Protein AF-A0A9X2CNI0-F1 (afdb_monomer)

Sequence (107 aa):
MALESPCYDYVEQNRLKRLVEEGKIKTYSLEGDFFKFSCKESIKFNGLHIMDFAAIYYCKTINGCLVERNDVIKECASTNGVNALSVDEILSSIVKEKKYMEFIKAL

pLDDT: mean 75.75, std 14.2, range [44.06, 92.44]

Nearest PDB structures (foldseek):
  2mdt-assembly1_A  TM=6.233E-01  e=4.555E-02  Saccharolobus solfataricus P2
  3ix7-assembly1_B  TM=4.840E-01  e=1.829E-01  Thermus thermophilus HB8
  7e8o-assembly2_D  TM=4.677E-01  e=3.318E-01  Planctomycetes bacterium GWF2_40_8
  1v96-assembly1_A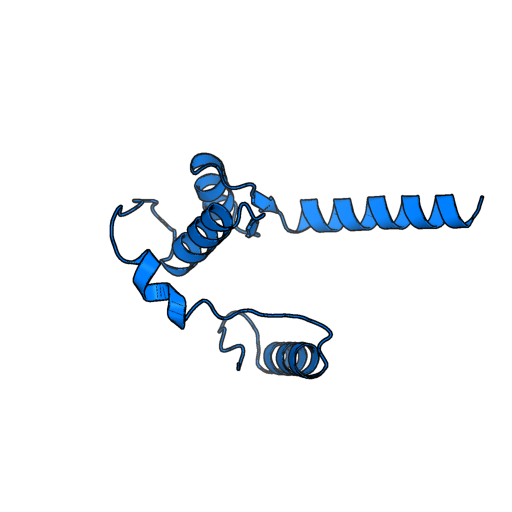  TM=4.220E-01  e=1.332E+00  Pyrococcus horikoshii
  5f4h-assembly1_B  TM=4.969E-01  e=3.841E+00  Saccharolobus islandicus L.S.2.15

Solvent-accessible surface area (backbone atoms only — not comparable to full-atom values): 6639 Å² total; per-residue (Å²): 135,83,74,87,51,92,91,45,54,74,68,55,38,53,52,51,46,49,36,40,76,72,63,77,42,88,84,81,82,58,75,88,54,47,75,70,70,76,69,88,72,86,79,87,54,92,91,66,53,74,66,56,55,47,51,41,50,52,22,48,77,70,73,36,74,45,75,41,83,52,64,70,60,36,49,56,24,42,78,72,73,21,53,52,41,42,58,65,58,49,54,53,49,55,54,52,52,50,54,51,54,54,53,61,75,73,107

Mean predicted aligned error: 9.78 Å

Structure (mmCIF, N/CA/C/O backbone):
data_AF-A0A9X2CNI0-F1
#
_entry.id   AF-A0A9X2CNI0-F1
#
loop_
_atom_site.group_PDB
_atom_site.id
_atom_site.type_symbol
_atom_site.label_atom_id
_atom_site.label_alt_id
_atom_site.label_comp_id
_atom_site.label_asym_id
_atom_site.label_entity_id
_atom_site.label_seq_id
_atom_site.pdbx_PDB_ins_code
_atom_site.Cartn_x
_atom_site.Cartn_y
_atom_site.Cartn_z
_atom_site.occupancy
_atom_site.B_iso_or_equiv
_atom_site.auth_seq_id
_atom_site.auth_comp_id
_atom_site.auth_asym_id
_atom_site.auth_atom_id
_atom_site.pdbx_PDB_model_num
ATOM 1 N N . MET A 1 1 ? 4.087 -15.914 6.733 1.00 44.97 1 MET A N 1
ATOM 2 C CA . MET A 1 1 ? 4.887 -15.140 5.758 1.00 44.97 1 MET A CA 1
ATOM 3 C C . MET A 1 1 ? 5.837 -14.253 6.534 1.00 44.97 1 MET A C 1
ATOM 5 O O . MET A 1 1 ? 5.370 -13.493 7.373 1.00 44.97 1 MET A O 1
ATOM 9 N N . ALA A 1 2 ? 7.143 -14.383 6.313 1.00 44.06 2 ALA A N 1
ATOM 10 C CA . ALA A 1 2 ? 8.116 -13.464 6.883 1.00 44.06 2 ALA A CA 1
ATOM 11 C C . ALA A 1 2 ? 8.123 -12.173 6.052 1.00 44.06 2 ALA A C 1
ATOM 13 O O . ALA A 1 2 ? 8.169 -12.227 4.828 1.00 44.06 2 ALA A O 1
ATOM 14 N N . LEU A 1 3 ? 8.046 -11.016 6.711 1.00 47.22 3 LEU A N 1
ATOM 15 C CA . LEU A 1 3 ? 8.312 -9.728 6.074 1.00 47.22 3 LEU A CA 1
ATOM 16 C C . LEU A 1 3 ? 9.823 -9.627 5.833 1.00 47.22 3 LEU A C 1
ATOM 18 O O . LEU A 1 3 ? 10.559 -9.172 6.703 1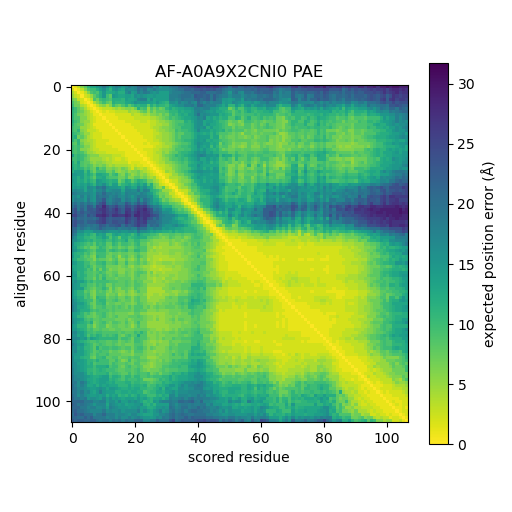.00 47.22 3 LEU A O 1
ATOM 22 N N . GLU A 1 4 ? 10.288 -10.124 4.692 1.00 47.34 4 GLU A N 1
ATOM 23 C CA . GLU A 1 4 ? 11.669 -9.964 4.229 1.00 47.34 4 GLU A CA 1
ATOM 24 C C . GLU A 1 4 ? 11.751 -8.698 3.375 1.00 47.34 4 GLU A C 1
ATOM 26 O O . GLU A 1 4 ? 11.824 -8.744 2.153 1.00 47.34 4 GLU A O 1
ATOM 31 N N . SER A 1 5 ? 11.649 -7.540 4.027 1.00 47.28 5 SER A N 1
ATOM 32 C CA . SER A 1 5 ? 11.851 -6.253 3.366 1.00 47.28 5 SER A CA 1
ATOM 33 C C . SER A 1 5 ? 13.083 -5.570 3.958 1.00 47.28 5 SER A C 1
ATOM 35 O O . SER A 1 5 ? 13.109 -5.342 5.172 1.00 47.28 5 SER A O 1
ATOM 37 N N . PRO A 1 6 ? 14.091 -5.205 3.140 1.00 49.38 6 PRO A N 1
ATOM 38 C CA . PRO A 1 6 ? 15.262 -4.460 3.603 1.00 49.38 6 PRO A CA 1
ATOM 39 C C . PRO A 1 6 ? 14.914 -3.025 4.034 1.00 49.38 6 PRO A C 1
ATOM 41 O O . PRO A 1 6 ? 15.776 -2.316 4.541 1.00 49.38 6 PRO A O 1
ATOM 44 N N . CYS A 1 7 ? 13.661 -2.595 3.846 1.00 54.06 7 CYS A N 1
ATOM 45 C CA . CYS A 1 7 ? 13.166 -1.281 4.248 1.00 54.06 7 CYS A CA 1
ATOM 46 C C . CYS A 1 7 ? 12.995 -1.130 5.767 1.00 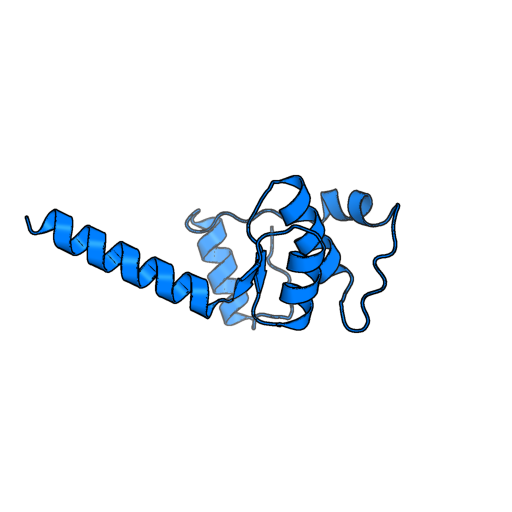54.06 7 CYS A C 1
ATOM 48 O O . CYS A 1 7 ? 12.835 -0.010 6.241 1.00 54.06 7 CYS A O 1
ATOM 50 N N . TYR A 1 8 ? 12.990 -2.240 6.507 1.00 62.09 8 TYR A N 1
ATOM 51 C CA . TYR A 1 8 ? 12.830 -2.259 7.958 1.00 62.09 8 TYR A CA 1
ATOM 52 C C . TYR A 1 8 ? 14.069 -2.855 8.606 1.00 62.09 8 TYR A C 1
ATOM 54 O O . TYR A 1 8 ? 14.590 -3.870 8.130 1.00 62.09 8 TYR A O 1
ATOM 62 N N . ASP A 1 9 ? 14.509 -2.267 9.716 1.00 78.25 9 ASP A N 1
ATOM 63 C CA . ASP A 1 9 ? 15.564 -2.875 10.518 1.00 78.25 9 ASP A CA 1
ATOM 64 C C . ASP A 1 9 ? 15.076 -4.167 11.205 1.00 78.25 9 ASP A C 1
ATOM 66 O O . ASP A 1 9 ? 13.888 -4.502 11.220 1.00 78.25 9 ASP A O 1
ATOM 70 N N . TYR A 1 10 ? 16.000 -4.930 11.789 1.00 78.06 10 TYR A N 1
ATOM 71 C CA . TYR A 1 10 ? 15.673 -6.204 12.435 1.00 78.06 10 TYR A CA 1
ATOM 72 C C . TYR A 1 10 ? 14.636 -6.070 13.568 1.00 78.06 10 TYR A C 1
ATOM 74 O O . TYR A 1 10 ? 13.823 -6.975 13.788 1.00 78.06 10 TYR A O 1
ATOM 82 N N . VAL A 1 11 ? 14.647 -4.955 14.303 1.00 84.25 11 VAL A N 1
ATOM 83 C CA . VAL A 1 11 ? 13.713 -4.709 15.409 1.00 84.25 11 VAL A CA 1
ATOM 84 C C . VAL A 1 11 ? 12.313 -4.454 14.853 1.00 84.25 11 VAL A C 1
ATOM 86 O O . VAL A 1 11 ? 11.342 -5.066 15.306 1.00 84.25 11 VAL A O 1
ATOM 89 N N . GLU A 1 12 ? 12.208 -3.604 13.836 1.00 77.50 12 GLU A N 1
ATOM 90 C CA . GLU A 1 12 ? 10.963 -3.280 13.146 1.00 77.50 12 GLU A CA 1
ATOM 91 C C . GLU A 1 12 ? 10.369 -4.495 12.434 1.00 77.50 12 GLU A C 1
ATOM 93 O O . GLU A 1 12 ? 9.174 -4.763 12.579 1.00 77.50 12 GLU A O 1
ATOM 98 N N . GLN A 1 13 ? 11.193 -5.297 11.756 1.00 78.75 13 GLN A N 1
ATOM 99 C CA . GLN A 1 13 ? 10.760 -6.546 11.127 1.00 78.75 13 GLN A CA 1
ATOM 100 C C . GLN A 1 13 ? 10.134 -7.503 12.145 1.00 78.75 13 GLN A C 1
ATOM 102 O O . GLN A 1 13 ? 9.050 -8.038 11.909 1.00 78.75 13 GLN A O 1
ATOM 107 N N . ASN A 1 14 ? 10.782 -7.711 13.295 1.00 84.31 14 ASN A N 1
ATOM 108 C CA . ASN A 1 14 ? 10.257 -8.592 14.339 1.00 84.31 14 ASN A CA 1
ATOM 109 C C . ASN A 1 14 ? 8.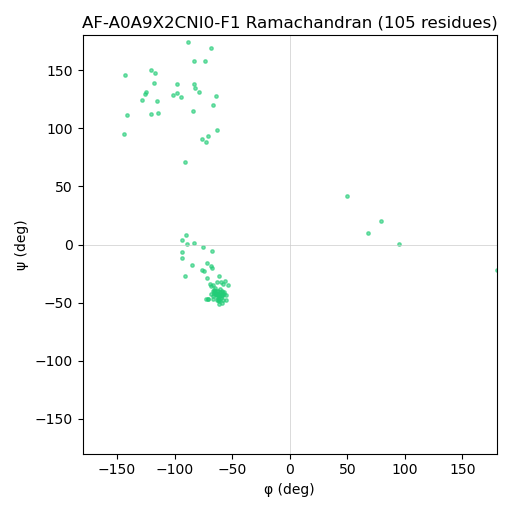971 -8.054 14.961 1.00 84.31 14 ASN A C 1
ATOM 111 O O . ASN A 1 14 ? 8.043 -8.819 15.230 1.00 84.31 14 ASN A O 1
ATOM 115 N N . ARG A 1 15 ? 8.885 -6.737 15.163 1.00 85.62 15 ARG A N 1
ATOM 116 C CA . ARG A 1 15 ? 7.657 -6.095 15.632 1.00 85.62 15 ARG A CA 1
ATOM 117 C C . ARG A 1 15 ? 6.511 -6.310 14.644 1.00 85.62 15 ARG A C 1
ATOM 119 O O . ARG A 1 15 ? 5.426 -6.699 15.065 1.00 85.62 15 ARG A O 1
ATOM 126 N N . LEU A 1 16 ? 6.737 -6.078 13.352 1.00 81.31 16 LEU A N 1
ATOM 127 C CA . LEU A 1 16 ? 5.714 -6.269 12.325 1.00 81.31 16 LEU A CA 1
ATOM 128 C C . LEU A 1 16 ? 5.298 -7.741 12.211 1.00 81.31 16 LEU A C 1
ATOM 130 O O . LEU A 1 16 ? 4.103 -8.018 12.171 1.00 81.31 16 LEU A O 1
ATOM 134 N N . LYS A 1 17 ? 6.254 -8.683 12.243 1.00 82.88 17 LYS A N 1
ATOM 135 C CA . LYS A 1 17 ? 5.968 -10.129 12.266 1.00 82.88 17 LYS A CA 1
ATOM 136 C C . LYS A 1 17 ? 5.042 -10.500 13.425 1.00 82.88 17 LYS A C 1
ATOM 138 O O . LYS A 1 17 ? 4.012 -11.118 13.179 1.00 82.88 17 LYS A O 1
ATOM 143 N N . ARG A 1 18 ? 5.328 -10.032 14.647 1.00 87.75 18 ARG A N 1
ATOM 144 C CA . ARG A 1 18 ? 4.445 -10.254 15.807 1.00 87.75 18 ARG A CA 1
ATOM 145 C C . ARG A 1 18 ? 3.042 -9.698 15.591 1.00 87.75 18 ARG A C 1
ATOM 147 O O . ARG A 1 18 ? 2.070 -10.378 15.882 1.00 87.75 18 ARG A O 1
ATOM 154 N N . LEU A 1 19 ? 2.911 -8.485 15.052 1.00 87.44 19 LEU A N 1
ATOM 155 C CA . LEU A 1 19 ? 1.593 -7.893 14.784 1.00 87.44 19 LEU A CA 1
ATOM 156 C C . LEU A 1 19 ? 0.785 -8.693 13.750 1.00 87.44 19 LEU A C 1
ATOM 158 O O . LEU A 1 19 ? -0.443 -8.734 13.842 1.00 87.44 19 LEU A O 1
ATOM 162 N N . VAL A 1 20 ? 1.459 -9.325 12.787 1.00 84.50 20 VAL A N 1
ATOM 163 C CA . VAL A 1 20 ? 0.830 -10.234 11.821 1.00 84.50 20 VAL A CA 1
ATOM 164 C C . VAL A 1 20 ? 0.432 -11.555 12.483 1.00 84.50 20 VAL A C 1
ATOM 166 O O . VAL A 1 20 ? -0.701 -11.995 12.313 1.00 84.50 20 VAL A O 1
ATOM 169 N N . GLU A 1 21 ? 1.321 -12.164 13.270 1.00 85.06 21 GLU A N 1
ATOM 170 C CA . GLU A 1 21 ? 1.056 -13.411 14.009 1.00 85.06 21 GLU A CA 1
ATOM 171 C C . GLU A 1 21 ? -0.099 -13.261 15.010 1.00 85.06 21 GLU A C 1
ATOM 173 O O . GLU A 1 21 ? -0.941 -14.146 15.133 1.00 85.06 21 GLU A O 1
ATOM 178 N N . GLU A 1 22 ? -0.189 -12.107 15.672 1.00 89.88 22 GLU A N 1
ATOM 179 C CA . GLU A 1 22 ? -1.282 -11.746 16.579 1.00 89.88 22 GLU A CA 1
ATOM 180 C C . GLU A 1 22 ? -2.583 -11.371 15.841 1.00 89.88 22 GLU A C 1
ATOM 182 O O . GLU A 1 22 ? -3.582 -11.040 16.479 1.00 89.88 22 GLU A O 1
ATOM 187 N N . GLY A 1 23 ? -2.587 -11.359 14.502 1.00 84.25 23 GLY A N 1
ATOM 188 C CA . GLY A 1 23 ? -3.748 -11.002 13.682 1.00 84.25 23 GLY A CA 1
ATOM 189 C C . GLY A 1 23 ? -4.158 -9.526 13.762 1.00 84.25 23 GLY A C 1
ATOM 190 O O . GLY A 1 23 ? -5.219 -9.157 13.256 1.00 84.25 23 GLY A O 1
ATOM 191 N N . LYS A 1 24 ? -3.330 -8.669 14.375 1.00 83.31 24 LYS A N 1
ATOM 192 C CA . LYS A 1 24 ? -3.561 -7.218 14.488 1.00 83.31 24 LYS A CA 1
ATOM 193 C C . LYS A 1 24 ? -3.364 -6.502 13.157 1.00 83.31 24 LYS A C 1
ATOM 195 O O . LYS A 1 24 ? -3.988 -5.472 12.919 1.00 83.31 24 LYS A O 1
ATOM 200 N N . ILE A 1 25 ? -2.501 -7.042 12.299 1.00 82.31 25 ILE A N 1
ATOM 201 C CA . ILE A 1 25 ? -2.294 -6.584 10.926 1.00 82.31 25 ILE A CA 1
ATOM 202 C C . ILE A 1 25 ? -2.502 -7.775 9.998 1.00 82.31 25 ILE A C 1
ATOM 204 O O . ILE A 1 25 ? -1.929 -8.841 10.202 1.00 82.31 25 ILE A O 1
ATOM 208 N N . LYS A 1 26 ? -3.307 -7.589 8.953 1.00 78.12 26 LYS A N 1
ATOM 209 C CA . LYS A 1 26 ? -3.428 -8.563 7.867 1.00 78.12 26 LYS A CA 1
ATOM 210 C C . LYS A 1 26 ? -2.482 -8.159 6.747 1.00 78.12 26 LYS A C 1
ATOM 212 O O . LYS A 1 26 ? -2.534 -7.021 6.288 1.00 78.12 26 LYS A O 1
ATOM 21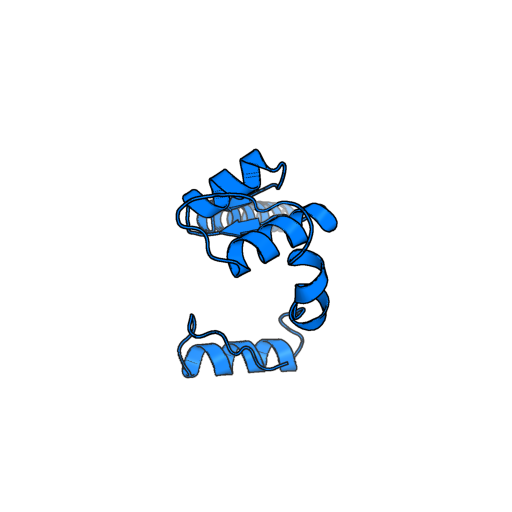7 N N . THR A 1 27 ? -1.639 -9.084 6.310 1.00 71.56 27 THR A N 1
ATOM 218 C CA . THR A 1 27 ? -0.755 -8.896 5.157 1.00 71.56 27 THR A CA 1
ATOM 219 C C . THR A 1 27 ? -1.059 -9.947 4.101 1.00 71.56 27 THR A C 1
ATOM 221 O O . THR A 1 27 ? -1.493 -11.056 4.412 1.00 71.56 27 THR A O 1
ATOM 224 N N . TYR A 1 28 ? -0.829 -9.585 2.843 1.00 68.31 28 TYR A N 1
ATOM 225 C CA . TYR A 1 28 ? -0.913 -10.487 1.702 1.00 68.31 28 TYR A CA 1
ATOM 226 C C . TYR A 1 28 ? 0.415 -10.396 0.955 1.00 68.31 28 TYR A C 1
ATOM 228 O O . TYR A 1 28 ? 0.889 -9.293 0.687 1.00 68.31 28 TYR A O 1
ATOM 236 N N . SER A 1 29 ? 1.040 -11.539 0.665 1.00 68.06 29 SER A N 1
ATOM 237 C CA . SER A 1 29 ? 2.223 -11.564 -0.198 1.00 68.06 29 SER A CA 1
ATOM 238 C C . SER A 1 29 ? 1.788 -11.539 -1.656 1.00 68.06 29 SER A C 1
ATOM 240 O O . SER A 1 29 ? 0.906 -12.299 -2.053 1.00 68.06 29 SER A O 1
ATOM 242 N N . LEU A 1 30 ? 2.448 -10.696 -2.446 1.00 62.03 30 LEU A N 1
ATOM 243 C CA . LEU A 1 30 ? 2.299 -10.648 -3.900 1.00 62.03 30 LEU A CA 1
ATOM 244 C C . LEU A 1 30 ? 3.272 -11.594 -4.623 1.00 62.03 30 LEU A C 1
ATOM 246 O O . LEU A 1 30 ? 3.252 -11.655 -5.846 1.00 62.03 30 LEU A O 1
ATOM 250 N N . GLU A 1 31 ? 4.111 -12.342 -3.898 1.00 64.19 31 GLU A N 1
ATOM 251 C CA . GLU A 1 31 ? 5.157 -13.205 -4.471 1.00 64.19 31 GLU A CA 1
ATOM 252 C C . GLU A 1 31 ? 4.593 -14.240 -5.460 1.00 64.19 31 GLU A C 1
ATOM 254 O O . GLU A 1 31 ? 5.129 -14.413 -6.552 1.00 64.19 31 GLU A O 1
ATOM 259 N N . GLY A 1 32 ? 3.458 -14.866 -5.130 1.00 57.12 32 GLY A N 1
ATOM 260 C CA . GLY A 1 32 ? 2.799 -15.846 -6.004 1.00 57.12 32 GLY A CA 1
ATOM 261 C C . GLY A 1 32 ? 2.067 -15.236 -7.205 1.00 57.12 32 GLY A C 1
ATOM 262 O O . GLY A 1 32 ? 1.871 -15.911 -8.214 1.00 57.12 32 GLY A O 1
ATOM 263 N N . ASP A 1 33 ? 1.690 -13.960 -7.124 1.00 57.09 33 ASP A N 1
ATOM 264 C CA . ASP A 1 33 ? 1.031 -13.246 -8.217 1.00 57.09 33 ASP A CA 1
ATOM 265 C C . ASP A 1 33 ? 2.027 -12.482 -9.095 1.00 57.09 33 ASP A C 1
ATOM 267 O O . ASP A 1 33 ? 1.659 -12.080 -10.197 1.00 57.09 33 ASP A O 1
ATOM 271 N N . PHE A 1 34 ? 3.290 -12.343 -8.665 1.00 56.44 34 PHE A N 1
ATOM 272 C CA . PHE A 1 34 ? 4.324 -11.526 -9.310 1.00 56.44 34 PHE A CA 1
ATOM 273 C C . PHE A 1 34 ? 4.524 -11.858 -10.803 1.00 56.44 34 PHE A C 1
ATOM 275 O O . PHE A 1 34 ? 4.715 -10.972 -11.636 1.00 56.44 34 PHE A O 1
ATOM 282 N N . PHE A 1 35 ? 4.374 -13.132 -11.177 1.00 52.97 35 PHE A N 1
ATOM 283 C CA . PHE A 1 35 ? 4.478 -13.596 -12.565 1.00 52.97 35 PHE A CA 1
ATOM 284 C C . PHE A 1 35 ? 3.350 -13.103 -13.485 1.00 52.97 35 PHE A C 1
ATOM 286 O O . PHE A 1 35 ? 3.527 -13.077 -14.700 1.00 52.97 35 PHE A O 1
ATOM 293 N N . LYS A 1 36 ? 2.197 -12.686 -12.946 1.00 52.59 36 LYS A N 1
ATOM 294 C CA . LYS A 1 36 ? 1.127 -12.063 -13.746 1.00 52.59 36 LYS A CA 1
ATOM 295 C C . LYS A 1 36 ? 1.456 -10.617 -14.119 1.00 52.59 36 LYS A C 1
ATOM 297 O O . LYS A 1 36 ? 0.911 -10.108 -15.093 1.00 52.59 36 LYS A O 1
ATOM 302 N N . PHE A 1 37 ? 2.353 -9.968 -13.374 1.00 54.53 37 PHE A N 1
ATOM 303 C CA . PHE A 1 37 ? 2.744 -8.574 -13.592 1.00 54.53 37 PHE A CA 1
ATOM 304 C C . PHE A 1 37 ? 3.858 -8.426 -14.639 1.00 54.53 37 PHE A C 1
ATOM 306 O O . PHE A 1 37 ? 4.049 -7.342 -15.182 1.00 54.53 37 PHE A O 1
ATOM 313 N N . SER A 1 38 ? 4.588 -9.501 -14.961 1.00 51.09 38 SER A N 1
ATOM 314 C CA . SER A 1 38 ? 5.763 -9.458 -15.843 1.00 51.09 38 SER A CA 1
ATOM 315 C C . SER A 1 38 ? 5.454 -9.506 -17.344 1.00 51.09 38 SER A C 1
ATOM 317 O O . SER A 1 38 ? 6.383 -9.485 -18.149 1.00 51.09 38 SER A O 1
ATOM 319 N N . CYS A 1 39 ? 4.187 -9.555 -17.769 1.00 46.94 39 CYS A N 1
ATOM 320 C CA . CYS A 1 39 ? 3.841 -9.691 -19.186 1.00 46.94 39 CYS A CA 1
ATOM 321 C C . CYS A 1 39 ? 2.578 -8.904 -19.571 1.00 46.94 39 CYS A C 1
ATOM 323 O O . CYS A 1 39 ? 1.475 -9.438 -19.475 1.00 46.94 39 CYS A O 1
ATOM 325 N N . LYS A 1 40 ? 2.748 -7.673 -20.087 1.00 45.94 40 LYS A N 1
ATOM 326 C CA . LYS A 1 40 ? 2.225 -7.263 -21.416 1.00 45.94 40 LYS A CA 1
ATOM 327 C C . LYS A 1 40 ? 2.518 -5.817 -21.816 1.00 45.94 40 LYS A C 1
ATOM 329 O O . LYS A 1 40 ? 2.570 -5.558 -23.011 1.00 45.94 40 LYS A O 1
ATOM 334 N N . GLU A 1 41 ? 2.795 -4.909 -20.887 1.00 47.72 41 GLU A N 1
ATOM 335 C CA . GLU A 1 41 ? 3.132 -3.523 -21.232 1.00 47.72 41 GLU A CA 1
ATOM 336 C C . GLU A 1 41 ? 4.233 -3.028 -20.299 1.00 47.72 41 GLU A C 1
ATOM 338 O O . GLU A 1 41 ? 4.038 -2.886 -19.094 1.00 47.72 41 GLU A O 1
ATOM 343 N N . SER A 1 42 ? 5.430 -2.819 -20.847 1.00 45.00 42 SER A N 1
ATOM 344 C CA . SER A 1 42 ? 6.519 -2.193 -20.111 1.00 45.00 42 SER A CA 1
ATOM 345 C C . SER A 1 42 ? 6.176 -0.719 -19.930 1.00 45.00 42 SER A C 1
ATOM 347 O O . SER A 1 42 ? 6.428 0.110 -20.803 1.00 45.00 42 SER A O 1
ATOM 349 N N . ILE A 1 43 ? 5.560 -0.387 -18.795 1.00 53.03 43 ILE A N 1
ATOM 350 C CA . ILE A 1 43 ? 5.391 1.003 -18.384 1.00 53.03 43 ILE A CA 1
ATOM 351 C C . ILE A 1 43 ? 6.805 1.559 -18.188 1.00 53.03 43 ILE A C 1
ATOM 353 O O . ILE A 1 43 ? 7.471 1.293 -17.191 1.00 53.03 43 ILE A O 1
ATOM 357 N N . LYS A 1 44 ? 7.316 2.275 -19.192 1.00 50.47 44 LYS A N 1
ATOM 358 C CA . LYS A 1 44 ? 8.605 2.959 -19.103 1.00 50.47 44 LYS A CA 1
ATOM 359 C C . LYS A 1 44 ? 8.414 4.217 -18.270 1.00 50.47 44 LYS A C 1
ATOM 361 O O . LYS A 1 44 ? 8.102 5.274 -18.807 1.00 50.47 44 LYS A O 1
ATOM 366 N N . PHE A 1 45 ? 8.611 4.091 -16.966 1.00 55.47 45 PHE A N 1
ATOM 367 C CA . PHE A 1 45 ? 8.753 5.226 -16.065 1.00 55.47 45 PHE A CA 1
ATOM 368 C C . PHE A 1 45 ? 10.176 5.209 -15.507 1.00 55.47 45 PHE A C 1
ATOM 370 O O . PHE A 1 45 ? 10.577 4.274 -14.813 1.00 55.47 45 PHE A O 1
ATOM 377 N N . ASN A 1 46 ? 10.972 6.210 -15.882 1.00 60.16 46 ASN A N 1
ATOM 378 C CA . ASN A 1 46 ? 12.346 6.326 -15.406 1.00 60.16 46 ASN A CA 1
ATOM 379 C C . ASN A 1 46 ? 12.336 6.539 -13.887 1.00 60.16 46 ASN A C 1
ATOM 381 O O . ASN A 1 46 ? 11.671 7.447 -13.399 1.00 60.16 46 ASN A O 1
ATOM 385 N N . GLY A 1 47 ? 13.092 5.717 -13.157 1.00 63.78 47 GLY A N 1
ATOM 386 C CA . GLY A 1 47 ? 13.239 5.835 -11.704 1.00 63.78 47 GLY A CA 1
ATOM 387 C C . GLY A 1 47 ? 12.296 4.970 -10.862 1.00 63.78 47 GLY A C 1
ATOM 388 O O . GLY A 1 47 ? 12.418 5.017 -9.644 1.00 63.78 47 GLY A O 1
ATOM 389 N N . LEU A 1 48 ? 11.411 4.166 -11.469 1.00 69.75 48 LEU A N 1
ATOM 390 C CA . LEU A 1 48 ? 10.587 3.192 -10.741 1.00 69.75 48 LEU A CA 1
ATOM 391 C C . LEU A 1 48 ? 11.184 1.782 -10.795 1.00 69.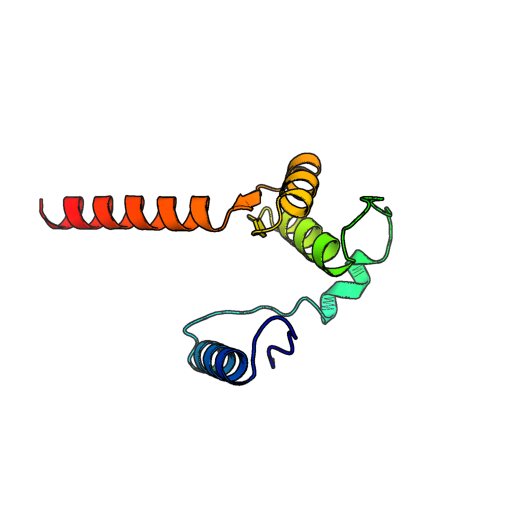75 48 LEU A C 1
ATOM 393 O O . LEU A 1 48 ? 11.624 1.304 -11.845 1.00 69.75 48 LEU A O 1
ATOM 397 N N . HIS A 1 49 ? 11.145 1.094 -9.659 1.00 75.12 49 HIS A N 1
ATOM 398 C CA . HIS A 1 49 ? 11.481 -0.315 -9.546 1.00 75.12 49 HIS A CA 1
ATOM 399 C C . HIS A 1 49 ? 10.290 -1.200 -9.926 1.00 75.12 49 HIS A C 1
ATOM 401 O O . HIS A 1 49 ? 9.126 -0.816 -9.851 1.00 75.12 49 HIS A O 1
ATOM 407 N N . ILE A 1 50 ? 10.577 -2.450 -10.295 1.00 73.50 50 ILE A N 1
ATOM 408 C CA . ILE A 1 50 ? 9.549 -3.437 -10.659 1.00 73.50 50 ILE A CA 1
ATOM 409 C C . ILE A 1 50 ? 8.503 -3.661 -9.551 1.00 73.50 50 ILE A C 1
ATOM 411 O O . ILE A 1 50 ? 7.336 -3.904 -9.848 1.00 73.50 50 ILE A O 1
ATOM 415 N N . MET A 1 51 ? 8.901 -3.525 -8.282 1.00 74.62 51 MET A N 1
ATOM 416 C CA . MET A 1 51 ? 7.992 -3.622 -7.135 1.00 74.62 51 MET A CA 1
ATOM 417 C C . MET A 1 51 ? 6.986 -2.469 -7.090 1.00 74.62 51 MET A C 1
ATOM 419 O O . MET A 1 51 ? 5.830 -2.696 -6.736 1.00 74.62 51 MET A O 1
ATOM 423 N N . ASP A 1 52 ? 7.389 -1.269 -7.511 1.00 79.75 52 ASP A N 1
ATOM 424 C CA . ASP A 1 52 ? 6.514 -0.095 -7.559 1.00 79.75 52 ASP A CA 1
ATOM 425 C C . ASP A 1 52 ? 5.416 -0.317 -8.604 1.00 79.75 52 ASP A C 1
ATOM 427 O O . ASP A 1 52 ? 4.231 -0.130 -8.335 1.00 79.75 52 ASP A O 1
ATOM 431 N N . PHE A 1 53 ? 5.790 -0.835 -9.778 1.00 77.56 53 PHE A N 1
ATOM 432 C CA . PHE A 1 53 ? 4.827 -1.216 -10.812 1.00 77.56 53 PHE A CA 1
ATOM 433 C C . PHE A 1 53 ? 3.886 -2.336 -10.359 1.00 77.56 53 PHE A C 1
ATOM 435 O O . PHE A 1 53 ? 2.689 -2.271 -10.642 1.00 77.56 53 PHE A O 1
ATOM 442 N N . ALA A 1 54 ? 4.396 -3.341 -9.640 1.00 78.75 54 ALA A N 1
ATOM 443 C CA . ALA A 1 54 ? 3.569 -4.413 -9.094 1.00 78.75 54 ALA A CA 1
ATOM 444 C C . ALA A 1 54 ? 2.540 -3.874 -8.087 1.00 78.75 54 ALA A C 1
ATOM 446 O O . ALA A 1 54 ? 1.365 -4.236 -8.163 1.00 78.75 54 ALA A O 1
ATOM 447 N N . ALA A 1 55 ? 2.947 -2.961 -7.199 1.00 81.75 55 ALA A N 1
ATOM 448 C CA . ALA A 1 55 ? 2.048 -2.313 -6.249 1.00 81.75 55 ALA A CA 1
ATOM 449 C C . ALA A 1 55 ? 0.966 -1.484 -6.961 1.00 81.75 55 ALA A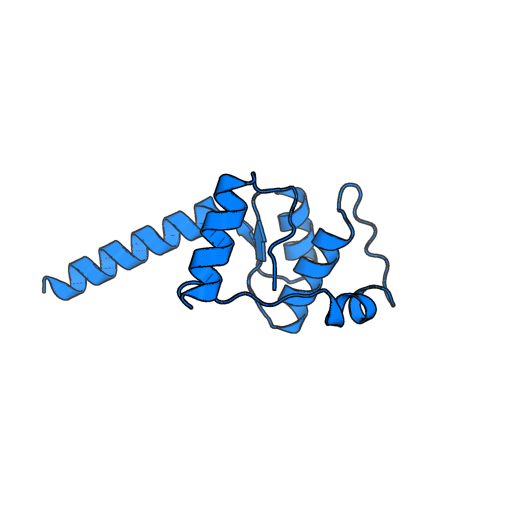 C 1
ATOM 451 O O . ALA A 1 55 ? -0.222 -1.657 -6.686 1.00 81.75 55 ALA A O 1
ATOM 452 N N . ILE A 1 56 ? 1.356 -0.648 -7.932 1.00 84.38 56 ILE A N 1
ATOM 453 C CA . ILE A 1 56 ? 0.428 0.172 -8.726 1.00 84.38 56 ILE A CA 1
ATOM 454 C C . ILE A 1 56 ? -0.588 -0.710 -9.454 1.00 84.38 56 ILE A C 1
ATOM 456 O O . ILE A 1 56 ? -1.795 -0.482 -9.365 1.00 84.38 56 ILE A O 1
ATOM 460 N N . TYR A 1 57 ? -0.122 -1.735 -10.166 1.00 81.06 57 TYR A N 1
ATOM 461 C CA . TYR A 1 57 ? -1.007 -2.623 -10.912 1.00 81.06 57 TYR A CA 1
ATOM 462 C C . TYR A 1 57 ? -1.935 -3.404 -9.982 1.00 81.06 57 TYR A C 1
ATOM 464 O O . TYR A 1 57 ? -3.118 -3.533 -10.283 1.00 81.06 57 TYR A O 1
ATOM 472 N N . TYR A 1 58 ? -1.437 -3.881 -8.838 1.00 83.00 58 TYR A N 1
ATOM 473 C CA . TYR A 1 58 ? -2.273 -4.570 -7.860 1.00 83.00 58 TYR A CA 1
ATOM 474 C C . TYR A 1 58 ? -3.377 -3.650 -7.330 1.00 83.00 58 TYR A C 1
ATOM 476 O O . TYR A 1 58 ? -4.542 -4.034 -7.316 1.00 83.00 58 TYR A O 1
ATOM 484 N N . CYS A 1 59 ? -3.054 -2.401 -6.984 1.00 86.38 59 CYS A N 1
ATOM 485 C CA . CYS A 1 59 ? -4.065 -1.412 -6.615 1.00 86.38 59 CYS A CA 1
ATOM 486 C C . CYS A 1 59 ? -5.074 -1.186 -7.750 1.00 86.38 59 CYS A C 1
ATOM 488 O O . CYS A 1 59 ? -6.272 -1.121 -7.489 1.00 86.38 59 CYS A O 1
ATOM 490 N N . LYS A 1 60 ? -4.630 -1.140 -9.011 1.00 85.06 60 LYS A N 1
ATOM 491 C CA . LYS A 1 60 ? -5.527 -1.011 -10.167 1.00 85.06 60 LYS A CA 1
ATOM 492 C C . LYS A 1 60 ? -6.494 -2.189 -10.296 1.00 85.06 60 LYS A C 1
ATOM 494 O O . LYS A 1 60 ? -7.677 -1.971 -10.541 1.00 85.06 60 LYS A O 1
ATOM 499 N N . THR A 1 61 ? -6.020 -3.424 -10.132 1.00 83.94 61 THR A N 1
ATOM 500 C CA . THR A 1 61 ? -6.856 -4.624 -10.308 1.00 83.94 61 THR A CA 1
ATOM 501 C C . THR A 1 61 ? -7.911 -4.774 -9.222 1.00 83.94 61 THR A C 1
ATOM 503 O O . THR A 1 61 ? -9.014 -5.229 -9.518 1.00 83.94 61 THR A O 1
ATOM 506 N N . ILE A 1 62 ? -7.606 -4.370 -7.987 1.00 85.00 62 ILE A N 1
ATOM 507 C CA . ILE A 1 62 ? -8.556 -4.446 -6.868 1.00 85.00 62 ILE A CA 1
ATOM 508 C C . ILE A 1 62 ? -9.353 -3.151 -6.656 1.00 85.00 62 ILE A C 1
ATOM 510 O O . ILE A 1 62 ? -10.102 -3.063 -5.684 1.00 85.00 62 ILE A O 1
ATOM 514 N N . ASN A 1 63 ? -9.182 -2.143 -7.522 1.00 88.06 63 ASN A N 1
ATOM 515 C CA . ASN A 1 63 ? -9.699 -0.783 -7.323 1.00 88.06 63 ASN A CA 1
ATOM 516 C C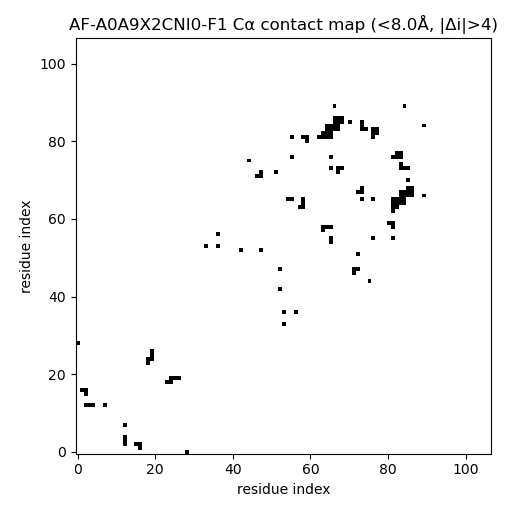 . ASN A 1 63 ? -9.339 -0.213 -5.931 1.00 88.06 63 ASN A C 1
ATOM 518 O O . ASN A 1 63 ? -10.164 0.364 -5.222 1.00 88.06 63 ASN A O 1
ATOM 522 N N . GLY A 1 64 ? -8.103 -0.466 -5.508 1.00 86.88 64 GLY A N 1
ATOM 523 C CA . GLY A 1 64 ? -7.555 -0.083 -4.217 1.00 86.88 64 GLY A CA 1
ATOM 524 C C . GLY A 1 64 ? -6.930 1.310 -4.223 1.00 86.88 64 GLY A C 1
ATOM 525 O O . GLY A 1 64 ? -6.774 1.953 -5.260 1.00 86.88 64 GLY A O 1
ATOM 526 N N . CYS A 1 65 ? -6.528 1.752 -3.033 1.00 90.31 65 CYS A N 1
ATOM 527 C CA . CYS A 1 65 ? -5.760 2.977 -2.840 1.00 90.31 65 CYS A CA 1
ATOM 528 C C . CYS A 1 65 ? -4.285 2.630 -2.626 1.00 90.31 65 CYS A C 1
ATOM 530 O O . CYS A 1 65 ? -3.970 1.815 -1.756 1.00 90.31 65 CYS A O 1
ATOM 532 N N . LEU A 1 66 ? -3.391 3.261 -3.384 1.00 90.12 66 LEU A N 1
ATOM 533 C CA . LEU A 1 66 ? -1.957 3.219 -3.120 1.00 90.12 66 LEU A CA 1
ATOM 534 C C . LEU A 1 66 ? -1.607 4.269 -2.061 1.00 90.12 66 LEU A C 1
ATOM 536 O O . LEU A 1 66 ? -2.111 5.391 -2.104 1.00 90.12 66 LEU A O 1
ATOM 540 N N . VAL A 1 67 ? -0.747 3.906 -1.112 1.00 89.56 67 VAL A N 1
ATOM 541 C CA . VAL A 1 67 ? -0.245 4.810 -0.071 1.00 89.56 67 VAL A CA 1
ATOM 542 C C . VAL A 1 67 ? 1.262 4.868 -0.187 1.00 89.56 67 VAL A C 1
ATOM 544 O O . VAL A 1 67 ? 1.918 3.862 0.064 1.00 89.56 67 VAL A O 1
ATOM 547 N N . GLU A 1 68 ? 1.804 6.018 -0.571 1.00 87.38 68 GLU A N 1
ATOM 548 C CA . GLU A 1 68 ? 3.211 6.122 -0.956 1.00 87.38 68 GLU A CA 1
ATOM 549 C C . GLU A 1 68 ? 3.835 7.442 -0.489 1.00 87.38 68 GLU A C 1
ATOM 551 O O . GLU A 1 68 ? 3.169 8.472 -0.417 1.00 87.38 68 GLU A O 1
ATOM 556 N N . ARG A 1 69 ? 5.119 7.413 -0.121 1.00 85.69 69 ARG A N 1
ATOM 557 C CA . ARG A 1 69 ? 5.896 8.603 0.259 1.00 85.69 69 ARG A CA 1
ATOM 558 C C . ARG A 1 69 ? 6.615 9.225 -0.933 1.00 85.69 69 ARG A C 1
ATOM 560 O O . ARG A 1 69 ? 6.914 10.412 -0.895 1.00 85.69 69 ARG A O 1
ATOM 567 N N . ASN A 1 70 ? 6.942 8.428 -1.946 1.00 86.19 70 ASN A N 1
ATOM 568 C CA . ASN A 1 70 ? 7.624 8.894 -3.143 1.00 86.19 70 ASN A CA 1
ATOM 569 C C . ASN A 1 70 ? 6.629 9.479 -4.161 1.00 86.19 70 ASN A C 1
ATOM 571 O O . ASN A 1 70 ? 5.819 8.758 -4.751 1.00 86.19 70 ASN A O 1
ATOM 575 N N . ASP A 1 71 ? 6.738 10.784 -4.412 1.00 87.56 71 ASP A N 1
ATOM 576 C CA . ASP A 1 71 ? 5.858 11.507 -5.336 1.00 87.56 71 ASP A CA 1
ATOM 577 C C . ASP A 1 71 ? 5.912 10.972 -6.773 1.00 87.56 71 ASP A C 1
ATOM 579 O O . ASP A 1 71 ? 4.888 10.955 -7.450 1.00 87.56 71 ASP A O 1
ATOM 583 N N . VAL A 1 72 ? 7.060 10.457 -7.229 1.00 87.12 72 VAL A N 1
ATOM 584 C CA . VAL A 1 72 ? 7.205 9.908 -8.590 1.00 87.12 72 VAL A CA 1
ATOM 585 C C . VAL A 1 72 ? 6.355 8.644 -8.762 1.00 87.12 72 VAL A C 1
ATOM 587 O O . VAL A 1 72 ? 5.700 8.454 -9.789 1.00 87.12 72 VAL A O 1
ATOM 590 N N . ILE A 1 73 ? 6.313 7.786 -7.737 1.00 86.31 73 ILE A N 1
ATOM 591 C CA . ILE A 1 73 ? 5.476 6.578 -7.738 1.00 86.31 73 ILE A CA 1
ATOM 592 C C . ILE A 1 73 ? 3.994 6.976 -7.683 1.00 86.31 73 ILE A C 1
ATOM 594 O O . ILE A 1 73 ? 3.176 6.427 -8.425 1.00 86.31 73 ILE A O 1
ATOM 598 N N . LYS A 1 74 ? 3.648 7.964 -6.848 1.00 89.94 74 LYS A N 1
ATOM 599 C CA . LYS A 1 74 ? 2.283 8.496 -6.714 1.00 89.94 74 LYS A CA 1
ATOM 600 C C . LYS A 1 74 ? 1.771 9.115 -8.019 1.00 89.94 74 LYS A C 1
ATOM 602 O O . LYS A 1 74 ? 0.627 8.861 -8.405 1.00 89.94 74 LYS A O 1
ATOM 607 N N . GLU A 1 75 ? 2.602 9.889 -8.712 1.00 89.25 75 GLU A N 1
ATOM 608 C CA . GLU A 1 75 ? 2.286 10.462 -10.022 1.00 89.25 75 GLU A CA 1
ATOM 609 C C . GLU A 1 75 ? 2.042 9.348 -11.043 1.00 89.25 75 GLU A C 1
ATOM 611 O O . GLU A 1 75 ? 0.970 9.298 -11.645 1.00 89.25 75 GLU A O 1
ATOM 616 N N . CYS A 1 76 ? 2.965 8.385 -11.150 1.00 85.88 76 CYS A N 1
ATOM 617 C CA . CYS A 1 76 ? 2.807 7.233 -12.037 1.00 85.88 76 CYS A CA 1
ATOM 618 C C . CYS A 1 76 ? 1.506 6.463 -11.754 1.00 85.88 76 CYS A C 1
ATOM 620 O O . CYS A 1 76 ? 0.787 6.095 -12.686 1.00 85.88 76 CYS A O 1
ATOM 622 N N . ALA A 1 77 ? 1.167 6.234 -10.484 1.00 89.12 77 ALA A N 1
ATOM 623 C CA . ALA A 1 77 ? -0.074 5.573 -10.091 1.00 89.12 77 ALA A CA 1
ATOM 624 C C . ALA A 1 77 ? -1.309 6.364 -10.555 1.00 89.12 77 ALA A C 1
ATOM 626 O O . ALA A 1 77 ? -2.197 5.810 -11.209 1.00 89.12 77 ALA A O 1
ATOM 627 N N . SER A 1 78 ? -1.314 7.672 -10.290 1.00 90.12 78 SER A N 1
ATOM 628 C CA . SER A 1 78 ? -2.416 8.580 -10.622 1.00 90.12 78 SER A CA 1
ATOM 629 C C . SER A 1 78 ? -2.643 8.670 -12.132 1.00 90.12 78 SER A C 1
ATOM 631 O O . SER A 1 78 ? -3.772 8.522 -12.599 1.00 90.12 78 SER A O 1
ATOM 633 N N . THR A 1 79 ? -1.574 8.809 -12.925 1.00 88.50 79 THR A N 1
ATOM 634 C CA . THR A 1 79 ? -1.638 8.807 -14.398 1.00 88.50 79 THR A CA 1
ATOM 635 C C . THR A 1 79 ? -2.184 7.489 -14.951 1.00 88.50 79 THR A C 1
ATOM 637 O O . THR A 1 79 ? -2.803 7.468 -16.012 1.00 88.50 79 THR A O 1
ATOM 640 N N . ASN A 1 80 ? -2.008 6.385 -14.222 1.00 84.06 80 ASN A N 1
ATOM 641 C CA . ASN A 1 80 ? -2.527 5.070 -14.593 1.00 84.06 80 ASN A CA 1
ATOM 642 C C . ASN A 1 80 ? -3.936 4.776 -14.049 1.00 84.06 80 ASN A C 1
ATOM 644 O O . ASN A 1 80 ? -4.421 3.648 -14.209 1.00 84.06 80 ASN A O 1
ATOM 648 N N . GLY A 1 81 ? -4.608 5.771 -13.461 1.00 86.38 81 GLY A N 1
ATOM 649 C CA . GLY A 1 81 ? -5.975 5.657 -12.950 1.00 86.38 81 GLY A CA 1
ATOM 650 C C . GLY A 1 81 ? -6.080 4.970 -11.588 1.00 86.38 81 GLY A C 1
ATOM 651 O O . GLY A 1 81 ? -7.147 4.466 -11.250 1.00 86.38 81 GLY A O 1
ATOM 652 N N . VAL A 1 82 ? -4.990 4.915 -10.819 1.00 90.94 82 VAL A N 1
ATOM 653 C CA . VAL A 1 82 ? -4.981 4.404 -9.444 1.00 90.94 82 VAL A CA 1
ATOM 654 C C . VAL A 1 82 ? -5.072 5.578 -8.482 1.00 90.94 82 VAL A C 1
ATOM 656 O O . VAL A 1 82 ? -4.295 6.524 -8.586 1.00 90.94 82 VAL A O 1
ATOM 659 N N . ASN A 1 83 ? -5.994 5.512 -7.519 1.00 92.44 83 ASN A N 1
ATOM 660 C CA . ASN A 1 83 ? -6.033 6.494 -6.442 1.00 92.44 83 ASN A CA 1
ATOM 661 C C . ASN A 1 83 ? -4.777 6.342 -5.575 1.00 92.44 83 ASN A C 1
ATOM 663 O O . ASN A 1 83 ? -4.552 5.270 -5.010 1.00 92.44 83 ASN A O 1
ATOM 667 N N . ALA A 1 84 ? -3.968 7.393 -5.473 1.00 91.81 84 ALA A N 1
ATOM 668 C CA . ALA A 1 84 ? -2.719 7.370 -4.731 1.00 91.81 84 ALA A CA 1
ATOM 669 C C . ALA A 1 84 ? -2.661 8.543 -3.749 1.00 91.81 84 ALA A C 1
ATOM 671 O O . ALA A 1 84 ? -2.798 9.704 -4.135 1.00 91.81 84 ALA A O 1
ATOM 672 N N . LEU A 1 85 ? -2.453 8.227 -2.474 1.00 91.38 85 LEU A N 1
ATOM 673 C CA . LEU A 1 85 ? -2.393 9.184 -1.375 1.00 91.38 85 LEU A CA 1
ATOM 674 C C . LEU A 1 85 ? -1.003 9.166 -0.745 1.00 91.38 85 LEU A C 1
ATOM 676 O O . LEU A 1 85 ? -0.348 8.125 -0.667 1.00 91.38 85 LEU A O 1
ATOM 680 N N . SER A 1 86 ? -0.567 10.320 -0.256 1.00 89.69 86 SER A N 1
ATOM 681 C CA . SER A 1 86 ? 0.606 10.406 0.595 1.00 89.69 86 SER A CA 1
ATOM 682 C C . SER A 1 86 ? 0.288 9.866 1.985 1.00 89.69 86 SER A C 1
ATOM 684 O O . SER A 1 86 ? -0.864 9.830 2.436 1.00 89.69 86 SER A O 1
ATOM 686 N N . VAL A 1 87 ? 1.335 9.467 2.703 1.00 85.69 87 VAL A N 1
ATOM 687 C CA . VAL A 1 87 ? 1.201 9.049 4.103 1.00 85.69 87 VAL A CA 1
ATOM 688 C C . VAL A 1 87 ? 0.564 10.163 4.945 1.00 85.69 87 VAL A C 1
ATOM 690 O O . VAL A 1 87 ? -0.324 9.887 5.752 1.00 85.69 87 VAL A O 1
ATOM 693 N N . ASP A 1 88 ? 0.943 11.420 4.712 1.00 86.06 88 ASP A N 1
ATOM 694 C CA . ASP A 1 88 ? 0.424 12.566 5.464 1.00 86.06 88 ASP A CA 1
ATOM 695 C C . ASP A 1 88 ? -1.057 12.843 5.174 1.00 86.06 88 ASP A C 1
ATOM 697 O O . ASP A 1 88 ? -1.811 13.193 6.089 1.00 86.06 88 ASP A O 1
ATOM 701 N N . GLU A 1 89 ? -1.501 12.639 3.930 1.00 86.12 89 GLU A N 1
ATOM 702 C CA . GLU A 1 89 ? -2.908 12.774 3.533 1.00 86.12 89 GLU A CA 1
ATOM 703 C C . GLU A 1 89 ? -3.786 11.763 4.285 1.00 86.12 89 GLU A C 1
ATOM 705 O O . GLU A 1 89 ? -4.844 12.116 4.821 1.00 86.12 89 GLU A O 1
ATOM 710 N N . ILE A 1 90 ? -3.320 10.519 4.408 1.00 85.75 90 ILE A N 1
ATOM 711 C CA . ILE A 1 90 ? -4.048 9.467 5.124 1.00 85.75 90 ILE A CA 1
ATOM 712 C C . ILE A 1 90 ? -4.040 9.703 6.626 1.00 85.75 90 ILE A C 1
ATOM 714 O O . ILE A 1 90 ? -5.098 9.648 7.255 1.00 85.75 90 ILE A O 1
ATOM 718 N N . LEU A 1 91 ? -2.883 10.012 7.212 1.00 82.56 91 LEU A N 1
ATOM 719 C CA . LEU A 1 91 ? -2.795 10.286 8.646 1.00 82.56 91 LEU A CA 1
ATOM 720 C C . LEU A 1 91 ? -3.692 11.465 9.040 1.00 82.56 91 LEU A C 1
ATOM 722 O O . LEU A 1 91 ? -4.422 11.384 10.028 1.00 82.56 91 LEU A O 1
ATOM 726 N N . SER A 1 92 ? -3.707 12.525 8.231 1.00 85.06 92 SER A N 1
ATOM 727 C CA . SER A 1 92 ? -4.576 13.685 8.449 1.00 85.06 92 SER A CA 1
ATOM 728 C C . SER A 1 92 ? -6.059 13.318 8.381 1.00 85.06 92 SER A C 1
ATOM 730 O O . SER A 1 92 ? -6.852 13.805 9.190 1.00 85.06 92 SER A O 1
ATOM 732 N N . SER A 1 93 ? -6.438 12.452 7.441 1.00 83.25 93 SER A N 1
ATOM 733 C CA . SER A 1 93 ? -7.821 11.991 7.273 1.00 83.25 93 SER A CA 1
ATOM 734 C C . SER A 1 93 ? -8.276 11.145 8.465 1.00 83.25 93 SER A C 1
ATOM 736 O O . SER A 1 93 ? -9.302 11.449 9.074 1.00 83.25 93 SER A O 1
ATOM 738 N N . ILE A 1 94 ? -7.451 10.187 8.898 1.00 82.56 94 ILE A N 1
ATOM 739 C CA . ILE A 1 94 ? -7.720 9.337 10.070 1.00 82.56 94 ILE A CA 1
ATOM 740 C C . ILE A 1 94 ? -7.895 10.182 11.339 1.00 82.56 94 ILE A C 1
ATOM 742 O O . ILE A 1 94 ? -8.809 9.953 12.132 1.00 82.56 94 ILE A O 1
ATOM 746 N N . VAL A 1 95 ? -7.036 11.185 11.547 1.00 80.25 95 VAL A N 1
ATOM 747 C CA . VAL A 1 95 ? -7.122 12.075 12.717 1.00 80.25 95 VAL A CA 1
ATOM 748 C C . VAL A 1 95 ? -8.424 12.880 12.702 1.00 80.25 95 VAL A C 1
ATOM 750 O O . VAL A 1 95 ? -9.059 13.029 13.749 1.00 80.25 95 VAL A O 1
ATOM 753 N N . LYS A 1 96 ? -8.835 13.399 11.538 1.00 81.62 96 LYS A N 1
ATOM 754 C CA . LYS A 1 96 ? -10.097 14.142 11.393 1.00 81.62 96 LYS A CA 1
ATOM 755 C C . LYS A 1 96 ? -11.304 13.259 11.699 1.00 81.62 96 LYS A C 1
ATOM 757 O O . LYS A 1 96 ? -12.152 13.662 12.491 1.00 81.62 96 LYS A O 1
ATOM 762 N N . GLU A 1 97 ? -11.353 12.055 11.136 1.00 79.81 97 GLU A N 1
ATOM 763 C CA . GLU A 1 97 ? -12.440 11.102 11.383 1.00 79.81 97 GLU A CA 1
ATOM 764 C C . GLU A 1 97 ? -12.529 10.705 12.856 1.00 79.81 97 GLU A C 1
ATOM 766 O O . GLU A 1 97 ? -13.615 10.701 13.434 1.00 79.81 97 GLU A O 1
ATOM 771 N N . LYS A 1 98 ? -11.385 10.448 13.502 1.00 81.25 98 LYS A N 1
ATOM 772 C CA . LYS A 1 98 ? -11.351 10.114 14.928 1.00 81.25 98 LYS A CA 1
ATOM 773 C C . LYS A 1 98 ? -11.938 11.235 15.788 1.00 81.25 98 LYS A C 1
ATOM 775 O O . LYS A 1 98 ? -12.776 10.958 16.642 1.00 81.25 98 LYS A O 1
ATOM 780 N N . LYS A 1 99 ? -11.555 12.490 15.527 1.00 80.88 99 LYS A N 1
ATOM 781 C CA . LYS A 1 99 ? -12.111 13.659 16.230 1.00 80.88 99 LYS A CA 1
ATOM 782 C C . LYS A 1 99 ? -13.620 13.784 16.028 1.00 80.88 99 LYS A C 1
ATOM 784 O O . LYS A 1 99 ? -14.339 14.094 16.971 1.00 80.88 99 LYS A O 1
ATOM 789 N N . TYR A 1 100 ? -14.102 13.526 14.814 1.00 77.75 100 TYR A N 1
ATOM 790 C CA . TYR A 1 100 ? -15.531 13.574 14.511 1.00 77.75 100 TYR A CA 1
ATOM 791 C C . TYR A 1 100 ? -16.307 12.482 15.261 1.00 77.75 100 TYR A C 1
ATOM 793 O O . TYR A 1 100 ? -17.344 12.751 15.860 1.00 77.75 100 TYR A O 1
ATOM 801 N N . MET A 1 101 ? -15.766 11.263 15.308 1.00 76.31 101 MET A N 1
ATOM 802 C CA . MET A 1 101 ? -16.351 10.154 16.065 1.00 76.31 101 MET A CA 1
ATOM 803 C C . MET A 1 101 ? -16.353 10.401 17.577 1.00 76.31 101 MET A C 1
ATOM 805 O O . MET A 1 101 ? -17.302 10.022 18.259 1.00 76.31 101 MET A O 1
ATOM 809 N N . GLU A 1 102 ? -15.306 11.027 18.115 1.00 86.88 102 GLU A N 1
ATOM 810 C CA . GLU A 1 102 ? -15.254 11.439 19.522 1.00 86.88 102 GLU A CA 1
ATOM 811 C C . GLU A 1 102 ? -16.298 12.517 19.833 1.00 86.88 102 GLU A C 1
ATOM 813 O O . GLU A 1 102 ? -16.974 12.419 20.854 1.00 86.88 102 GLU A O 1
ATOM 818 N N . PHE A 1 103 ? -16.491 13.487 18.934 1.00 79.94 103 PHE A N 1
ATOM 819 C CA . PHE A 1 103 ? -17.540 14.499 19.062 1.00 79.94 103 PHE A CA 1
ATOM 820 C C . PHE A 1 103 ? -18.944 13.879 19.062 1.00 79.94 103 PHE A C 1
ATOM 822 O O . PHE A 1 103 ? -19.734 14.185 19.947 1.00 79.94 10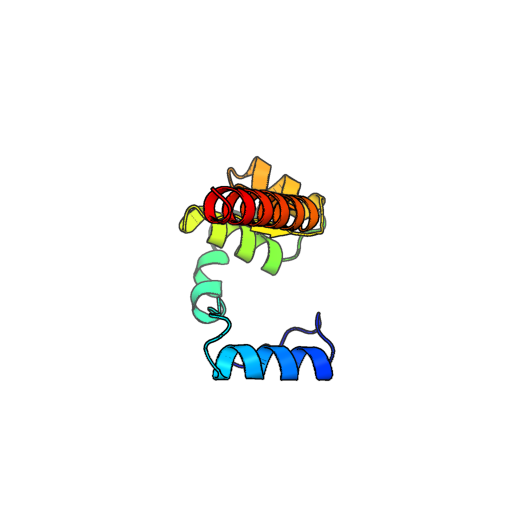3 PHE A O 1
ATOM 829 N N . ILE A 1 104 ? -19.238 12.959 18.133 1.00 77.19 104 ILE A N 1
ATOM 830 C CA . ILE A 1 104 ? -20.533 12.254 18.088 1.00 77.19 104 ILE A CA 1
ATOM 831 C C . ILE A 1 104 ? -20.798 11.486 19.386 1.00 77.19 104 ILE A C 1
ATOM 833 O O . ILE A 1 104 ? -21.919 11.492 19.874 1.00 77.19 104 ILE A O 1
ATOM 837 N N . LYS A 1 105 ? -19.783 10.825 19.955 1.00 78.56 105 LYS A N 1
ATOM 838 C CA . LYS A 1 105 ? -19.929 10.067 21.211 1.00 78.56 105 LYS A CA 1
ATOM 839 C C . LYS A 1 105 ? -20.169 10.944 22.442 1.00 78.56 105 LYS A C 1
ATOM 841 O O . LYS A 1 105 ? -20.555 10.409 23.476 1.00 78.56 105 LYS A O 1
ATOM 846 N N . ALA A 1 106 ? -19.856 12.234 22.359 1.00 79.19 106 ALA A N 1
ATOM 847 C CA . ALA A 1 106 ? -20.017 13.191 23.449 1.00 79.19 106 ALA A CA 1
ATOM 848 C C . ALA A 1 106 ? -21.364 13.941 23.409 1.00 79.19 106 ALA A C 1
ATOM 850 O O . ALA A 1 106 ? -21.641 14.703 24.336 1.00 79.19 106 ALA A O 1
ATOM 851 N N . LEU A 1 107 ? -22.161 13.746 22.350 1.00 69.81 107 LEU A N 1
ATOM 852 C CA . LEU A 1 107 ? -23.546 14.213 22.217 1.00 69.81 107 LEU A CA 1
ATOM 853 C C . LEU A 1 107 ? -24.522 13.181 22.794 1.00 69.81 107 LEU A C 1
ATOM 855 O O . LEU A 1 107 ? -25.531 13.626 23.383 1.00 69.81 107 LEU A O 1
#

Secondary structure (DSSP, 8-state):
-----TTS-HHHHHHHHHHHHTTSS-----TTTHHHHSSS-----TT--HHHHHHHHHHHHTTPEEEES-HHHHHHHHHTT-EEEEHHHHHHHHHHHHHHHHHHHT-

Radius of gyration: 16.9 Å; Cα contacts (8 Å, |Δi|>4): 72; chains: 1; bounding box: 39×30×45 Å

Foldseek 3Di:
DQPPDPVDDPVRSVVVVVCVVVVVDPDDDCVVVLVVQPDDDDPPDPPDDSVLSVQLVVCVVVVHEAEDQDVSSQVVSVVVVGHYDYPVRVVVVVVVVVVVVVVVVVD

Organism: NCBI:txid2911062